Protein AF-A0A0B2R3P7-F1 (afdb_monomer)

pLDDT: mean 74.91, std 16.56, range [43.56, 97.25]

Sequence (76 aa):
MFPTISSRKKKVVLARDDIEGIQFLYGSNPNFNGSTATSAPERDASDGGRCLTCVGPSSGVFTLLTFAFAHFALLI

Secondary structure (DSSP, 8-state):
--SSPPPP-SS----HHHHHHHHHHH---TT--------------------TT-----HHHHHHHHHHHHHHHT--

Foldseek 3Di:
DDPDDDPDDPDDFDDPCRQVVVCVVVNDDPPDPVDGDDPDPPPPPPVPDPPPPPPPPCPPVVVVVVVVVVVVVVVD

Solvent-accessible surface area (backbone atoms only — not comparable to full-atom values): 5334 Å² total; per-residue (Å²): 118,74,100,66,88,70,81,92,62,98,71,87,68,71,52,69,64,47,55,50,56,51,26,72,75,74,48,74,64,92,84,65,80,82,80,60,70,77,83,66,85,76,80,77,82,68,91,73,71,84,61,93,72,71,77,58,82,72,59,69,65,56,50,52,53,52,51,53,50,54,54,55,66,74,73,112

Organism: Glycine soja (NCBI:txid3848)

Mean predicted aligned error: 17.23 Å

Structure (mmCIF, N/CA/C/O backbone):
data_AF-A0A0B2R3P7-F1
#
_entry.id   AF-A0A0B2R3P7-F1
#
loop_
_atom_site.group_PDB
_atom_site.id
_atom_site.type_symbol
_atom_site.label_atom_id
_atom_site.label_alt_id
_atom_site.label_comp_id
_atom_site.label_asym_id
_atom_site.label_entity_id
_atom_site.label_seq_id
_atom_site.pdbx_PDB_ins_code
_atom_site.Cartn_x
_atom_site.Cartn_y
_atom_site.Cartn_z
_atom_site.occupancy
_atom_site.B_iso_or_equiv
_atom_site.auth_seq_id
_atom_site.auth_comp_id
_atom_site.auth_asym_id
_atom_site.auth_atom_id
_atom_site.pdbx_PDB_model_num
ATOM 1 N N . MET A 1 1 ? 5.911 3.956 2.044 1.00 83.31 1 MET A N 1
A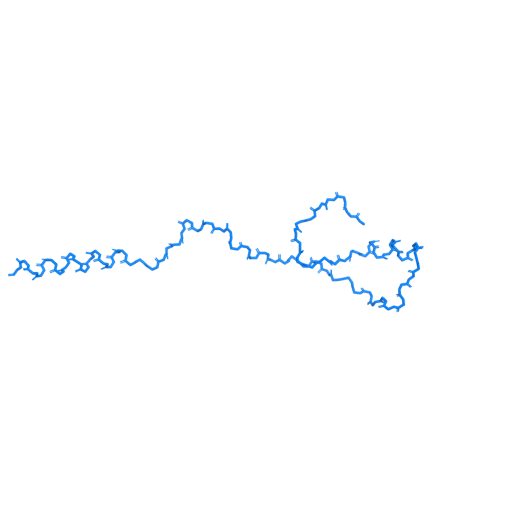TOM 2 C CA . MET A 1 1 ? 6.469 4.201 3.394 1.00 83.31 1 MET A CA 1
ATOM 3 C C . MET A 1 1 ? 5.856 5.453 4.006 1.00 83.31 1 MET A C 1
ATOM 5 O O . MET A 1 1 ? 5.733 6.457 3.310 1.00 83.31 1 MET A O 1
ATOM 9 N N . PHE A 1 2 ? 5.470 5.416 5.288 1.00 89.94 2 PHE A N 1
ATOM 10 C CA . PHE A 1 2 ? 4.743 6.517 5.938 1.00 89.94 2 PHE A CA 1
ATOM 11 C C . PHE A 1 2 ? 5.608 7.244 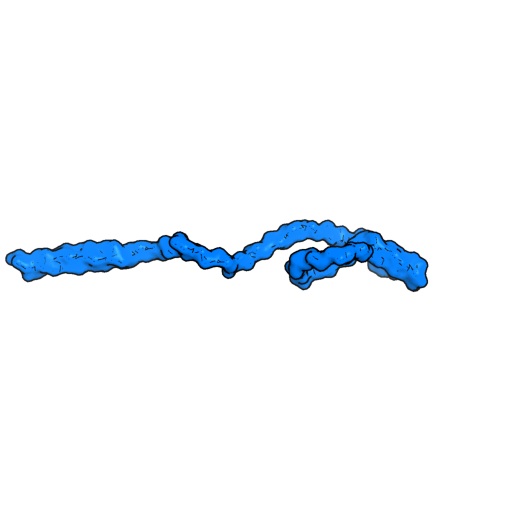6.989 1.00 89.94 2 PHE A C 1
ATOM 13 O O . PHE A 1 2 ? 6.261 6.576 7.790 1.00 89.94 2 PHE A O 1
ATOM 20 N N . PRO A 1 3 ? 5.625 8.592 7.022 1.00 89.75 3 PRO A N 1
ATOM 21 C CA . PRO A 1 3 ? 6.556 9.365 7.853 1.00 89.75 3 PRO A CA 1
ATOM 22 C C . PRO A 1 3 ? 6.180 9.427 9.342 1.00 89.75 3 PRO A C 1
ATOM 24 O O . PRO A 1 3 ? 6.909 10.024 10.130 1.00 89.75 3 PRO A O 1
ATOM 27 N N . THR A 1 4 ? 5.059 8.829 9.753 1.00 91.44 4 THR A N 1
ATOM 28 C CA . THR A 1 4 ? 4.637 8.785 11.160 1.00 91.44 4 THR A CA 1
ATOM 29 C C . THR A 1 4 ? 4.644 7.361 11.693 1.00 91.44 4 THR A C 1
ATOM 31 O O . THR A 1 4 ? 4.134 6.443 11.049 1.00 91.44 4 THR A O 1
ATOM 34 N N . ILE A 1 5 ? 5.133 7.191 12.918 1.00 87.56 5 ILE A N 1
ATOM 35 C CA . ILE A 1 5 ? 5.128 5.903 13.610 1.00 87.56 5 ILE A CA 1
ATOM 36 C C . ILE A 1 5 ? 3.708 5.615 14.105 1.00 87.56 5 ILE A C 1
ATOM 38 O O . ILE A 1 5 ? 3.178 6.336 14.948 1.00 87.56 5 ILE A O 1
ATOM 42 N N . SER A 1 6 ? 3.083 4.556 13.588 1.00 84.69 6 SER A N 1
ATOM 43 C CA . SER A 1 6 ? 1.809 4.072 14.127 1.00 84.69 6 SER A CA 1
ATOM 44 C C . SER A 1 6 ? 2.012 3.396 15.484 1.00 84.69 6 SER A C 1
ATOM 46 O O . SER A 1 6 ? 3.095 2.870 15.748 1.00 84.69 6 SER A O 1
ATOM 48 N N . SER A 1 7 ? 0.956 3.306 16.297 1.00 87.94 7 SER A N 1
ATOM 49 C CA . SER A 1 7 ? 0.950 2.496 17.522 1.00 87.94 7 SER A CA 1
ATOM 50 C C . SER A 1 7 ? 1.526 1.094 17.290 1.00 87.94 7 SER A C 1
ATOM 52 O O . SER A 1 7 ? 1.383 0.518 16.204 1.00 87.94 7 SER A O 1
ATOM 54 N N . ARG A 1 8 ? 2.189 0.550 18.316 1.00 83.69 8 ARG A N 1
ATOM 55 C CA . ARG A 1 8 ? 2.837 -0.766 18.267 1.00 83.69 8 ARG A CA 1
ATOM 56 C C . ARG A 1 8 ? 1.824 -1.834 17.838 1.00 83.69 8 ARG A C 1
ATOM 58 O O . ARG A 1 8 ? 0.808 -1.995 18.495 1.00 83.69 8 ARG A O 1
ATOM 65 N N . LYS A 1 9 ? 2.144 -2.596 16.788 1.00 83.50 9 LYS A N 1
ATOM 66 C CA . LYS A 1 9 ? 1.408 -3.812 16.400 1.00 83.50 9 LYS A CA 1
ATOM 67 C C . LYS A 1 9 ? 2.251 -5.045 16.699 1.00 83.50 9 LYS A C 1
ATOM 69 O O . LYS A 1 9 ? 3.472 -5.000 16.536 1.00 83.50 9 LYS A O 1
ATOM 74 N N . LYS A 1 10 ? 1.619 -6.154 17.100 1.00 82.94 10 LYS A N 1
ATOM 75 C CA . LYS A 1 10 ? 2.319 -7.434 17.325 1.00 82.94 10 LYS A CA 1
ATOM 76 C C . LYS A 1 10 ? 2.852 -8.022 16.014 1.00 82.94 10 LYS A C 1
ATOM 78 O O . LYS A 1 10 ? 3.910 -8.646 16.007 1.00 82.94 10 LYS A O 1
ATOM 83 N N . LYS A 1 11 ? 2.135 -7.798 14.909 1.00 86.12 11 LYS A N 1
ATOM 84 C CA . LYS A 1 11 ? 2.533 -8.181 13.551 1.00 86.12 11 LYS A CA 1
ATOM 85 C C . LYS A 1 11 ? 2.414 -6.974 12.622 1.00 86.12 11 LYS A C 1
ATOM 87 O O . LYS A 1 11 ? 1.344 -6.384 12.503 1.00 86.12 11 LYS A O 1
A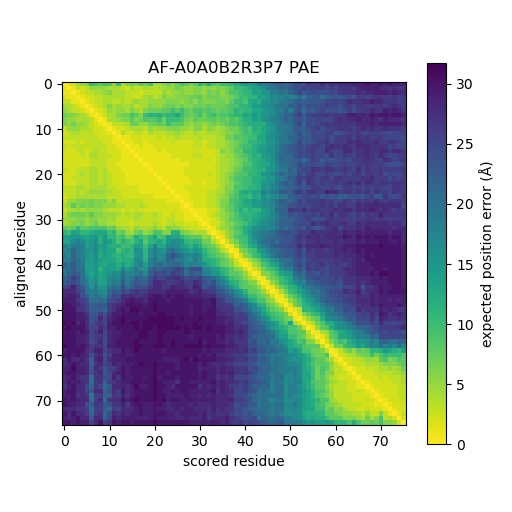TOM 92 N N . VAL A 1 12 ? 3.507 -6.624 11.949 1.00 86.38 12 VAL A N 1
ATOM 93 C CA . VAL A 1 12 ? 3.518 -5.570 10.927 1.00 86.38 12 VAL A CA 1
ATOM 94 C C . VAL A 1 12 ? 3.344 -6.216 9.560 1.00 86.38 12 VAL A C 1
ATOM 96 O O . VAL A 1 12 ? 4.032 -7.178 9.221 1.00 86.38 12 VAL A O 1
ATOM 99 N N . VAL A 1 13 ? 2.393 -5.701 8.791 1.00 89.12 13 VAL A N 1
ATOM 100 C CA . VAL A 1 13 ? 2.145 -6.097 7.405 1.00 89.12 13 VAL A CA 1
ATOM 101 C C . VAL A 1 13 ? 2.627 -4.955 6.522 1.00 89.12 13 VAL A C 1
ATOM 103 O O . VAL A 1 13 ? 2.331 -3.799 6.815 1.00 89.12 13 VAL A O 1
ATOM 106 N N . LEU A 1 14 ? 3.377 -5.276 5.467 1.00 89.50 14 LEU A N 1
ATOM 107 C CA . LEU A 1 14 ? 3.863 -4.278 4.517 1.00 89.50 14 LEU A CA 1
ATOM 108 C C . LEU A 1 14 ? 2.700 -3.685 3.716 1.00 89.50 14 LEU A C 1
ATOM 110 O O . LEU A 1 14 ? 1.792 -4.415 3.298 1.00 89.50 14 LEU A O 1
ATOM 114 N N . ALA A 1 15 ? 2.730 -2.371 3.496 1.00 90.31 15 ALA A N 1
ATOM 115 C CA . ALA A 1 15 ? 1.758 -1.717 2.636 1.00 90.31 15 ALA A CA 1
ATOM 116 C C . ALA A 1 15 ? 2.017 -2.067 1.163 1.00 90.31 15 ALA A C 1
ATOM 118 O O . ALA A 1 15 ? 3.109 -2.495 0.786 1.00 90.31 15 ALA A O 1
ATOM 119 N N . ARG A 1 16 ? 1.001 -1.871 0.315 1.00 91.44 16 ARG A N 1
ATOM 120 C CA . ARG A 1 16 ? 1.124 -2.117 -1.131 1.00 91.44 16 ARG A CA 1
ATOM 121 C C . ARG A 1 16 ? 2.209 -1.237 -1.751 1.00 91.44 16 ARG A C 1
ATOM 123 O O . ARG A 1 16 ? 3.030 -1.753 -2.495 1.00 91.44 16 ARG A O 1
ATOM 130 N N . ASP A 1 17 ? 2.259 0.041 -1.368 1.00 93.31 17 ASP A N 1
ATOM 131 C CA . ASP A 1 17 ? 3.267 0.982 -1.871 1.00 93.31 17 ASP A CA 1
ATOM 132 C C . ASP A 1 17 ? 4.704 0.561 -1.515 1.00 93.31 17 ASP A C 1
ATOM 134 O O . ASP A 1 17 ? 5.598 0.649 -2.355 1.00 93.31 17 ASP A O 1
ATOM 138 N N . ASP A 1 18 ? 4.916 0.021 -0.311 1.00 93.00 18 ASP A N 1
ATOM 139 C CA . ASP A 1 18 ? 6.225 -0.444 0.146 1.00 93.00 18 ASP A CA 1
ATOM 140 C C . ASP A 1 18 ? 6.672 -1.668 -0.665 1.00 93.00 18 ASP A C 1
ATOM 142 O O . ASP A 1 18 ? 7.828 -1.776 -1.073 1.00 93.00 18 ASP A O 1
ATOM 146 N N . ILE A 1 19 ? 5.738 -2.585 -0.926 1.00 93.44 19 ILE A N 1
ATOM 147 C CA . ILE A 1 19 ? 5.971 -3.807 -1.700 1.00 93.44 19 ILE A CA 1
ATOM 148 C C . ILE A 1 19 ? 6.242 -3.494 -3.179 1.00 93.44 19 ILE A C 1
ATOM 150 O O . ILE A 1 19 ? 7.10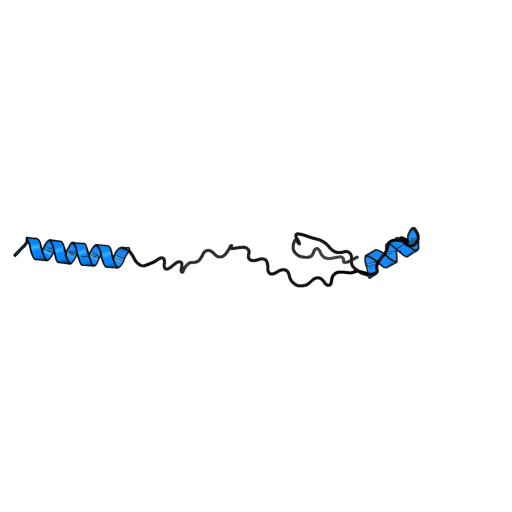7 -4.123 -3.790 1.00 93.44 19 ILE A O 1
ATOM 154 N N . GLU A 1 20 ? 5.504 -2.559 -3.771 1.00 93.62 20 GLU A N 1
ATOM 155 C CA . GLU A 1 20 ? 5.692 -2.149 -5.166 1.00 93.62 20 GLU A CA 1
ATOM 156 C C . GLU A 1 20 ? 7.012 -1.396 -5.344 1.00 93.62 20 GLU A C 1
ATOM 158 O O . GLU A 1 20 ? 7.775 -1.703 -6.262 1.00 93.62 20 GLU A O 1
ATOM 163 N N . GLY A 1 21 ? 7.333 -0.478 -4.427 1.00 95.00 21 GLY A N 1
ATOM 164 C CA . GLY A 1 21 ? 8.564 0.308 -4.483 1.00 95.00 21 GLY A CA 1
ATOM 165 C C . GLY A 1 21 ? 9.825 -0.556 -4.455 1.00 95.00 21 GLY A C 1
ATOM 166 O O . GLY A 1 21 ? 10.729 -0.362 -5.268 1.00 95.00 21 GLY A O 1
ATOM 167 N N . ILE A 1 22 ? 9.885 -1.558 -3.572 1.00 95.06 22 ILE A N 1
ATOM 168 C CA . ILE A 1 22 ? 11.050 -2.456 -3.505 1.00 95.06 22 ILE A CA 1
ATOM 169 C C . ILE A 1 22 ? 11.122 -3.410 -4.702 1.00 95.06 22 ILE A C 1
ATOM 171 O O . ILE A 1 22 ? 12.221 -3.686 -5.183 1.00 95.06 22 ILE A O 1
ATOM 175 N N . GLN A 1 23 ? 9.981 -3.890 -5.211 1.00 95.94 23 GLN A N 1
ATOM 176 C CA . GLN A 1 23 ? 9.964 -4.803 -6.361 1.00 95.94 23 GLN A CA 1
ATOM 177 C C . GLN A 1 23 ? 10.332 -4.086 -7.657 1.00 95.94 23 GLN A C 1
ATOM 179 O O . GLN A 1 23 ? 10.943 -4.690 -8.533 1.00 95.94 23 GLN A O 1
ATOM 184 N N . PHE A 1 24 ? 10.020 -2.796 -7.767 1.00 96.06 24 PHE A N 1
ATOM 185 C CA . PHE A 1 24 ? 10.497 -1.969 -8.869 1.00 96.06 24 PHE A CA 1
ATOM 186 C C . PHE A 1 24 ? 12.032 -1.881 -8.898 1.00 96.06 24 PHE A C 1
ATOM 188 O O . PHE A 1 24 ? 12.628 -1.921 -9.969 1.00 96.06 24 PHE A O 1
ATOM 195 N N . LEU A 1 25 ? 12.677 -1.799 -7.729 1.00 97.25 25 LEU A N 1
ATOM 196 C CA . LEU A 1 25 ? 14.133 -1.647 -7.630 1.00 97.25 25 LEU A CA 1
ATOM 197 C C . LEU A 1 25 ? 14.900 -2.960 -7.798 1.00 97.25 25 LEU A C 1
ATOM 199 O O . LEU A 1 25 ? 15.950 -2.978 -8.436 1.00 97.25 25 LEU A O 1
ATOM 203 N N . TYR A 1 26 ? 14.402 -4.043 -7.206 1.00 96.81 26 TYR A N 1
ATOM 204 C CA . TYR A 1 26 ? 15.144 -5.306 -7.106 1.00 96.81 26 TYR A CA 1
ATOM 205 C C . TYR A 1 26 ? 14.513 -6.459 -7.890 1.00 96.81 26 TYR A C 1
ATOM 207 O O . TYR A 1 26 ? 15.038 -7.571 -7.884 1.00 96.81 26 TYR A O 1
ATOM 215 N N . GLY A 1 27 ? 13.414 -6.193 -8.592 1.00 96.00 27 GLY A N 1
ATOM 216 C CA . GLY A 1 27 ? 12.648 -7.194 -9.316 1.00 96.00 27 GLY A CA 1
ATOM 217 C C . GLY A 1 27 ? 11.551 -7.836 -8.468 1.00 96.00 27 GLY A C 1
ATOM 218 O O . GLY A 1 27 ? 11.546 -7.796 -7.234 1.00 96.00 27 GLY A O 1
ATOM 219 N N . SER A 1 28 ? 10.584 -8.434 -9.161 1.00 94.31 28 SER A N 1
ATOM 220 C CA . SER A 1 28 ? 9.435 -9.073 -8.529 1.00 94.31 28 SER A CA 1
ATOM 221 C C . SER A 1 28 ? 9.803 -10.402 -7.879 1.00 94.31 28 SER A C 1
ATOM 223 O O . SER A 1 28 ? 10.511 -11.223 -8.461 1.00 94.31 28 SER A O 1
ATOM 225 N N . ASN A 1 29 ? 9.257 -10.654 -6.688 1.00 93.06 29 ASN A N 1
ATOM 226 C CA . ASN A 1 29 ? 9.354 -11.969 -6.063 1.00 93.06 29 ASN A CA 1
ATOM 227 C C . ASN A 1 29 ? 8.382 -12.934 -6.773 1.00 93.06 29 ASN A C 1
ATOM 229 O O . ASN A 1 29 ? 7.173 -12.718 -6.685 1.00 93.06 29 ASN A O 1
ATOM 233 N N . PRO A 1 30 ? 8.850 -14.022 -7.413 1.00 94.31 30 PRO A N 1
ATOM 234 C CA . PRO A 1 30 ? 7.972 -14.969 -8.109 1.00 94.31 30 PRO A CA 1
ATOM 235 C C . PRO A 1 30 ? 7.001 -15.703 -7.170 1.00 94.31 30 PRO A C 1
ATOM 237 O O . PRO A 1 30 ? 5.991 -16.229 -7.622 1.00 94.31 30 PRO A O 1
ATOM 240 N N . ASN A 1 31 ? 7.271 -15.714 -5.861 1.00 94.31 31 ASN A N 1
ATOM 241 C CA . ASN A 1 31 ? 6.386 -16.289 -4.843 1.00 94.31 31 ASN A CA 1
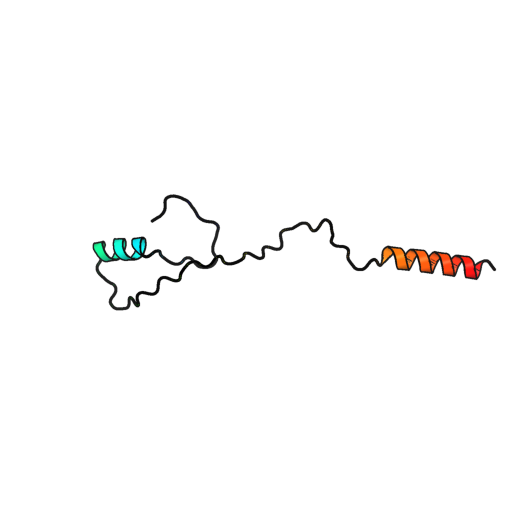ATOM 242 C C . ASN A 1 31 ? 5.415 -15.260 -4.239 1.00 94.31 31 ASN A C 1
ATOM 244 O O . ASN A 1 31 ? 4.750 -15.540 -3.238 1.00 94.31 31 ASN A O 1
ATOM 248 N N . PHE A 1 32 ? 5.363 -14.041 -4.778 1.00 90.81 32 PHE A N 1
ATOM 249 C CA . PHE A 1 32 ? 4.462 -13.016 -4.278 1.00 90.81 32 PHE A CA 1
ATOM 250 C C . PHE A 1 32 ? 3.008 -13.373 -4.605 1.00 90.81 32 PHE A C 1
ATOM 252 O O . PHE A 1 32 ? 2.611 -13.445 -5.762 1.00 90.81 32 PHE A O 1
ATOM 259 N N . ASN A 1 33 ? 2.196 -13.572 -3.566 1.00 88.94 33 ASN A N 1
ATOM 260 C CA . ASN A 1 33 ? 0.797 -13.992 -3.695 1.00 88.94 33 ASN A CA 1
ATOM 261 C C . ASN A 1 33 ? -0.213 -12.828 -3.625 1.00 88.94 33 ASN A C 1
ATOM 263 O O . ASN A 1 33 ? -1.411 -13.064 -3.498 1.00 88.94 33 ASN A O 1
ATOM 267 N N . GLY A 1 34 ? 0.248 -11.572 -3.636 1.00 80.69 34 GLY A N 1
ATOM 268 C CA . GLY A 1 34 ? -0.628 -10.394 -3.590 1.00 80.69 34 GLY A CA 1
ATOM 269 C C . GLY A 1 34 ? -1.304 -10.118 -2.240 1.00 80.69 34 GLY A C 1
ATOM 270 O O . GLY A 1 34 ? -2.092 -9.174 -2.141 1.00 80.69 34 GLY A O 1
ATOM 271 N N . SER A 1 35 ? -1.017 -10.899 -1.194 1.00 72.81 35 SER A N 1
ATOM 272 C CA . SER A 1 35 ? -1.672 -10.755 0.109 1.00 72.81 35 SER A CA 1
ATOM 273 C C . SER A 1 35 ? -1.094 -9.583 0.902 1.00 72.81 35 SER A C 1
ATOM 275 O O . SER A 1 35 ? -0.154 -9.738 1.680 1.00 72.81 35 SER A O 1
ATOM 277 N N . THR A 1 36 ? -1.697 -8.404 0.769 1.00 66.50 36 THR A N 1
ATOM 278 C CA . THR A 1 36 ? -1.598 -7.356 1.792 1.00 66.50 36 THR A CA 1
ATOM 279 C C . THR A 1 36 ? -2.735 -7.542 2.778 1.00 66.50 36 THR A C 1
ATOM 281 O O . THR A 1 36 ? -3.887 -7.268 2.449 1.00 66.50 36 THR A O 1
ATOM 284 N N . ALA A 1 37 ? -2.431 -8.033 3.979 1.00 61.19 37 ALA A N 1
ATOM 285 C CA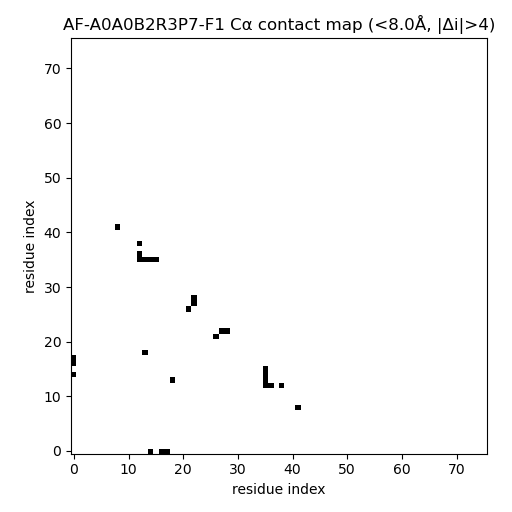 . ALA A 1 37 ? -3.414 -8.059 5.052 1.00 61.19 37 ALA A CA 1
ATOM 286 C C . ALA A 1 37 ? -3.835 -6.619 5.381 1.00 61.19 37 ALA A C 1
ATOM 288 O O . ALA A 1 37 ? -3.026 -5.795 5.812 1.00 61.19 37 ALA A O 1
ATOM 289 N N . THR A 1 38 ? -5.114 -6.321 5.155 1.00 56.00 38 THR A N 1
ATOM 290 C CA . THR A 1 38 ? -5.752 -5.095 5.623 1.00 56.00 38 THR A CA 1
ATOM 291 C C . THR A 1 38 ? -5.508 -5.008 7.122 1.00 56.00 38 THR A C 1
ATOM 293 O O . THR A 1 38 ? -5.854 -5.932 7.858 1.00 56.00 38 THR A O 1
ATOM 296 N N . SER A 1 39 ? -4.863 -3.932 7.572 1.00 56.81 39 SER A N 1
ATOM 297 C CA . SER A 1 39 ? -4.649 -3.680 8.996 1.00 56.81 39 SER A CA 1
ATOM 298 C C . SER A 1 39 ? -6.010 -3.442 9.648 1.00 56.81 39 SER A C 1
ATOM 300 O O . SER A 1 39 ? -6.463 -2.305 9.743 1.00 56.81 39 SER A O 1
ATOM 302 N N . ALA A 1 40 ? -6.705 -4.507 10.046 1.00 55.62 40 ALA A N 1
ATOM 303 C CA . ALA A 1 40 ? -7.827 -4.378 10.956 1.00 55.62 40 ALA A CA 1
ATOM 304 C C . ALA A 1 40 ? -7.288 -3.776 12.264 1.00 55.62 40 ALA A C 1
ATOM 306 O O . ALA A 1 40 ? -6.161 -4.101 12.658 1.00 55.62 40 ALA A O 1
ATOM 307 N N . PRO A 1 41 ? -8.039 -2.893 12.936 1.00 55.72 41 PRO A N 1
ATOM 308 C CA . PRO A 1 41 ? -7.669 -2.465 14.272 1.00 55.72 41 PRO A CA 1
ATOM 309 C C . PRO A 1 41 ? -7.683 -3.701 15.179 1.00 55.72 41 PRO A C 1
ATOM 311 O O . PRO A 1 41 ? -8.746 -4.198 15.555 1.00 55.72 41 PRO A O 1
ATOM 314 N N . GLU A 1 42 ? -6.501 -4.228 15.501 1.00 58.66 42 GLU A N 1
ATOM 315 C CA . GLU A 1 42 ? -6.340 -5.117 16.644 1.00 58.66 42 GLU A CA 1
ATOM 316 C C . GLU A 1 42 ? -6.771 -4.293 17.861 1.00 58.66 42 GLU A C 1
ATOM 318 O O . GLU A 1 42 ? -6.152 -3.285 18.201 1.00 58.66 42 GLU A O 1
ATOM 323 N N . ARG A 1 43 ? -7.916 -4.651 18.456 1.00 58.38 43 ARG A N 1
ATOM 324 C CA . ARG A 1 43 ? -8.314 -4.116 19.756 1.00 58.38 43 ARG A CA 1
ATOM 325 C C . ARG A 1 43 ? -7.269 -4.592 20.753 1.00 58.38 43 ARG A C 1
ATOM 327 O O . ARG A 1 43 ? -7.338 -5.726 21.221 1.00 58.38 43 ARG A O 1
ATOM 334 N N . ASP A 1 44 ? -6.319 -3.722 21.064 1.00 52.66 44 ASP A N 1
ATOM 335 C CA . ASP A 1 44 ? -5.479 -3.855 22.242 1.00 52.66 44 ASP A CA 1
ATOM 336 C C . ASP A 1 44 ? -6.401 -3.805 23.466 1.00 52.66 44 ASP A C 1
ATOM 338 O O . ASP A 1 44 ? -6.725 -2.739 23.988 1.00 52.66 44 ASP A O 1
ATOM 342 N N . ALA A 1 45 ? -6.854 -4.967 23.935 1.00 55.84 45 ALA A N 1
ATOM 343 C CA . ALA A 1 45 ? -7.309 -5.122 25.309 1.00 55.84 45 ALA A CA 1
ATOM 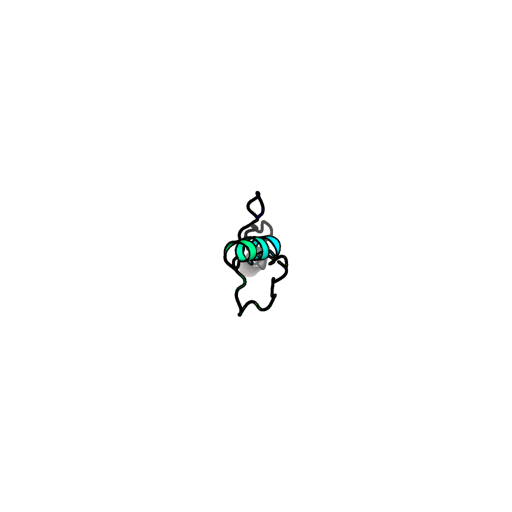344 C C . ALA A 1 45 ? -6.065 -5.078 26.208 1.00 55.84 45 ALA A C 1
ATOM 346 O O . ALA A 1 45 ? -5.643 -6.082 26.776 1.00 55.84 45 ALA A O 1
ATOM 347 N N . SER A 1 46 ? -5.421 -3.913 26.272 1.00 51.66 46 SER A N 1
ATOM 348 C CA . SER A 1 46 ? -4.519 -3.605 27.369 1.00 51.66 46 SER A CA 1
ATOM 349 C C . SER A 1 46 ? -5.415 -3.293 28.556 1.00 51.66 46 SER A C 1
ATOM 351 O O . SER A 1 46 ? -6.037 -2.231 28.618 1.00 51.66 46 SER A O 1
ATOM 353 N N . ASP A 1 47 ? -5.538 -4.264 29.454 1.00 57.94 47 ASP A N 1
ATOM 354 C CA . ASP A 1 47 ? -6.104 -4.090 30.785 1.00 57.94 47 ASP A CA 1
ATOM 355 C C . ASP A 1 47 ? -5.199 -3.120 31.567 1.00 57.94 47 ASP A C 1
ATOM 357 O O . ASP A 1 47 ? -4.284 -3.495 32.293 1.00 57.94 47 ASP A O 1
ATOM 361 N N . GLY A 1 48 ? -5.365 -1.834 31.270 1.00 55.47 48 GLY A N 1
ATOM 362 C CA . GLY A 1 48 ? -4.604 -0.713 31.819 1.00 55.47 48 GLY A CA 1
ATOM 363 C C . GLY A 1 48 ? -5.516 0.355 32.413 1.00 55.47 48 GLY A C 1
ATOM 364 O O . GLY A 1 48 ? -5.094 1.490 32.626 1.00 55.47 48 GLY A O 1
ATOM 365 N N . GLY A 1 49 ? -6.779 0.014 32.667 1.00 43.56 49 GLY A N 1
ATOM 366 C CA . GLY A 1 49 ? -7.694 0.855 33.414 1.00 43.56 49 GLY A CA 1
ATOM 367 C C . GLY A 1 49 ? -7.578 0.510 34.886 1.00 43.56 49 GLY A C 1
ATOM 368 O O . GLY A 1 49 ? -8.084 -0.521 35.316 1.00 43.56 49 GLY A O 1
ATOM 369 N N . ARG A 1 50 ? -6.961 1.387 35.683 1.00 54.66 50 ARG A N 1
ATOM 370 C CA . ARG A 1 50 ? -7.217 1.423 37.127 1.00 54.66 50 ARG A CA 1
ATOM 371 C C . ARG A 1 50 ? -8.725 1.563 37.307 1.00 54.66 50 ARG A C 1
ATOM 373 O O . ARG A 1 50 ? -9.267 2.662 37.217 1.00 54.66 50 ARG A O 1
ATOM 380 N N . CYS A 1 51 ? -9.392 0.436 37.506 1.00 44.97 51 CYS A N 1
ATOM 381 C CA . CYS A 1 51 ? -10.807 0.384 37.772 1.00 44.97 51 CYS A CA 1
ATOM 382 C C . CYS A 1 51 ? -11.014 0.986 39.163 1.00 44.97 51 CYS A C 1
ATOM 384 O O . CYS A 1 51 ? -10.910 0.298 40.174 1.00 44.97 51 CYS A O 1
ATOM 386 N N . LEU A 1 52 ? -11.301 2.290 39.215 1.00 54.09 52 LEU A N 1
ATOM 387 C CA . LEU A 1 52 ? -11.825 2.954 40.414 1.00 54.09 52 LEU A CA 1
ATOM 388 C C . LEU A 1 52 ? -13.226 2.431 40.801 1.00 54.09 52 LEU A C 1
ATOM 390 O O . LEU A 1 52 ? -13.824 2.905 41.759 1.00 54.09 52 LEU A O 1
ATOM 394 N N . THR A 1 53 ? -13.733 1.436 40.074 1.00 47.50 53 THR A N 1
ATOM 395 C CA . THR A 1 53 ? -14.965 0.701 40.340 1.00 47.50 53 THR A CA 1
ATOM 396 C C . THR A 1 53 ? -14.737 -0.804 40.195 1.00 47.50 53 THR A C 1
ATOM 398 O O . THR A 1 53 ? -15.544 -1.497 39.578 1.00 47.50 53 THR A O 1
ATOM 401 N N . CYS A 1 54 ? -13.651 -1.360 40.746 1.00 45.84 54 CYS A N 1
ATOM 402 C CA . CYS A 1 54 ? -13.691 -2.773 41.115 1.00 45.84 54 CYS A CA 1
ATOM 403 C C . CYS A 1 54 ? -14.543 -2.867 42.384 1.00 45.84 54 CYS A C 1
ATOM 405 O O . CYS A 1 54 ? -14.055 -3.009 43.502 1.00 45.84 54 CYS A O 1
ATOM 407 N N . VAL A 1 55 ? -15.861 -2.750 42.214 1.00 52.03 55 VAL A N 1
ATOM 408 C CA . VAL A 1 55 ? -16.799 -3.262 43.209 1.00 52.03 55 VAL A CA 1
ATOM 409 C C . VAL A 1 55 ? -16.661 -4.780 43.128 1.00 52.03 55 VAL A C 1
ATOM 411 O O . VAL A 1 55 ? -17.434 -5.470 42.470 1.00 52.03 55 VAL A O 1
ATOM 414 N N . GLY A 1 56 ? -15.585 -5.296 43.729 1.00 53.78 56 GLY A N 1
ATOM 415 C CA . GLY A 1 56 ? -15.509 -6.688 44.129 1.00 53.78 56 GLY A CA 1
ATOM 416 C C . GLY A 1 56 ? -16.733 -6.999 44.991 1.00 53.78 56 GLY A C 1
ATOM 417 O O . GLY A 1 56 ? -17.299 -6.077 45.593 1.00 53.78 56 GLY A O 1
ATOM 418 N N . PRO A 1 57 ? -17.181 -8.264 45.033 1.00 54.75 57 PRO A N 1
ATOM 419 C CA . PRO A 1 57 ? -18.352 -8.637 45.807 1.00 54.75 57 PRO A CA 1
ATOM 420 C C . PRO A 1 57 ? -18.172 -8.095 47.221 1.00 54.75 57 PRO A C 1
ATOM 422 O O . PRO A 1 57 ? -17.162 -8.346 47.878 1.00 54.75 57 PRO A O 1
ATOM 425 N N . SER A 1 58 ? -19.120 -7.256 47.620 1.00 59.28 58 SER A N 1
ATOM 426 C CA . SER A 1 58 ? -19.133 -6.473 48.843 1.00 59.28 58 SER A CA 1
ATOM 427 C C . SER A 1 58 ? -19.126 -7.395 50.064 1.00 59.28 58 SER A C 1
ATOM 429 O O . SER A 1 58 ? -20.164 -7.674 50.659 1.00 59.28 58 SER A O 1
ATOM 431 N N . SER A 1 59 ? -17.951 -7.894 50.438 1.00 55.75 59 SER A N 1
ATOM 432 C CA . SER A 1 59 ? -17.759 -8.749 51.609 1.00 55.75 59 SER A CA 1
ATOM 433 C C . SER A 1 59 ? -17.724 -7.940 52.907 1.00 55.75 59 SER A C 1
ATOM 435 O O . SER A 1 59 ? -18.002 -8.488 53.965 1.00 55.75 59 SER A O 1
ATOM 437 N N . GLY A 1 60 ? -17.461 -6.630 52.845 1.00 56.88 60 GLY A N 1
ATOM 438 C CA . GLY A 1 60 ? -17.380 -5.767 54.031 1.00 56.88 60 GLY A CA 1
ATOM 439 C C . GLY A 1 60 ? -18.726 -5.456 54.697 1.00 56.88 60 GLY A C 1
ATOM 440 O O . GLY A 1 60 ? -18.810 -5.365 55.916 1.00 56.88 60 GLY A O 1
ATOM 441 N N . VAL A 1 61 ? -19.806 -5.321 53.920 1.00 59.53 61 VAL A N 1
ATOM 442 C CA . VAL A 1 61 ? -21.139 -5.033 54.488 1.00 59.53 61 VAL A CA 1
ATOM 443 C C . VAL A 1 61 ? -21.767 -6.272 55.125 1.00 59.53 61 VAL A C 1
ATOM 445 O O . VAL A 1 61 ? -22.437 -6.170 56.150 1.00 59.53 61 VAL A O 1
ATOM 448 N N . PHE A 1 62 ? -21.499 -7.454 54.565 1.00 59.34 62 PHE A N 1
ATOM 449 C CA . PHE A 1 62 ? -22.016 -8.717 55.090 1.00 59.34 62 PHE A CA 1
ATOM 450 C C . PHE A 1 62 ? -21.309 -9.124 56.392 1.00 59.34 62 PHE A C 1
ATOM 452 O O . PHE A 1 62 ? -21.947 -9.627 57.317 1.00 59.34 62 PHE A O 1
ATOM 459 N N . THR A 1 63 ? -20.004 -8.857 56.511 1.00 64.19 63 THR A N 1
ATOM 460 C CA . THR A 1 63 ? -19.249 -9.146 57.739 1.00 64.19 63 THR A CA 1
ATOM 461 C C . THR A 1 63 ? -19.645 -8.227 58.891 1.00 64.19 63 THR A C 1
ATOM 463 O O . THR A 1 63 ? -19.831 -8.712 60.000 1.00 64.19 63 THR A O 1
ATOM 466 N N . LEU A 1 64 ? -19.869 -6.931 58.652 1.00 66.12 64 LEU A N 1
ATOM 467 C CA . LEU A 1 64 ? -20.315 -6.019 59.714 1.00 66.12 64 LEU A CA 1
ATOM 468 C C . LEU A 1 64 ? -21.739 -6.321 60.201 1.00 66.12 64 LEU A C 1
ATOM 470 O O . LEU A 1 64 ? -21.985 -6.300 61.407 1.00 66.12 64 LEU A O 1
ATOM 474 N N . LEU A 1 65 ? -22.664 -6.647 59.292 1.00 73.50 65 LEU A N 1
ATOM 475 C CA . LEU A 1 65 ? -24.049 -6.958 59.658 1.00 73.50 65 LEU A CA 1
ATOM 476 C C . LEU A 1 65 ? -24.152 -8.253 60.479 1.00 73.50 65 LEU A C 1
ATOM 478 O O . LEU A 1 65 ? -24.882 -8.306 61.467 1.00 73.50 65 LEU A O 1
ATOM 482 N N . THR A 1 66 ? -23.389 -9.283 60.102 1.00 72.12 66 THR A N 1
ATOM 483 C CA . THR A 1 66 ? -23.345 -10.555 60.842 1.00 72.12 66 THR A CA 1
ATOM 484 C C . THR A 1 66 ? -22.700 -10.398 62.217 1.00 72.12 66 THR A C 1
ATOM 486 O O . THR A 1 66 ? -23.220 -10.940 63.191 1.00 72.12 66 THR A O 1
ATOM 489 N N . PHE A 1 67 ? -21.628 -9.608 62.330 1.00 77.12 67 PHE A N 1
ATOM 490 C CA . PHE A 1 67 ? -20.972 -9.357 63.615 1.00 77.12 67 PHE A CA 1
ATOM 491 C C . PHE A 1 67 ? -21.860 -8.544 64.569 1.00 77.12 67 PHE A C 1
ATOM 493 O O . PHE A 1 67 ? -21.947 -8.866 65.752 1.00 77.12 67 PHE A O 1
ATOM 500 N N . ALA A 1 68 ? -22.573 -7.536 64.056 1.00 79.19 68 ALA A N 1
ATOM 501 C CA . ALA A 1 68 ? -23.512 -6.737 64.844 1.00 79.19 68 ALA A CA 1
ATOM 502 C C . ALA A 1 68 ? -24.718 -7.563 65.327 1.00 79.19 68 ALA A C 1
ATOM 504 O O . ALA A 1 68 ? -25.105 -7.463 66.491 1.00 79.19 68 ALA A O 1
ATOM 505 N N . PHE A 1 69 ? -25.279 -8.416 64.462 1.00 81.25 69 PHE A N 1
ATOM 506 C CA . PHE A 1 69 ? -26.384 -9.305 64.826 1.00 81.25 69 PHE A CA 1
ATOM 507 C C . PHE A 1 69 ? -25.962 -10.356 65.866 1.00 81.25 69 PHE A C 1
ATOM 509 O O . PHE A 1 69 ? -26.670 -10.564 66.849 1.00 81.25 69 PHE A O 1
ATOM 516 N N . ALA A 1 70 ? -24.786 -10.973 65.700 1.00 79.25 70 ALA A N 1
ATOM 517 C CA . ALA A 1 70 ? -24.252 -11.944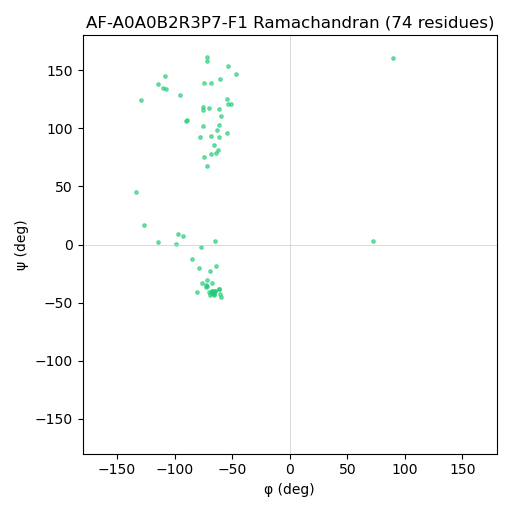 66.657 1.00 79.25 70 ALA A CA 1
ATOM 518 C C . ALA A 1 70 ? -23.931 -11.308 68.021 1.00 79.25 70 ALA A C 1
ATOM 520 O O . ALA A 1 70 ? -24.231 -11.895 69.058 1.00 79.25 70 ALA A O 1
ATOM 521 N N . HIS A 1 71 ? -23.371 -10.094 68.033 1.00 81.56 71 HIS A N 1
ATOM 522 C CA . HIS A 1 71 ? -23.102 -9.357 69.268 1.00 81.56 71 HIS A CA 1
ATOM 523 C C . HIS A 1 71 ? -24.395 -8.977 70.002 1.00 81.56 71 HIS A C 1
ATOM 525 O O . HIS A 1 71 ? -24.455 -9.067 71.225 1.00 81.56 71 HIS A O 1
ATOM 531 N N . PHE A 1 72 ? -25.441 -8.573 69.274 1.00 81.31 72 PHE A N 1
ATOM 532 C CA . PHE A 1 72 ? -26.742 -8.281 69.874 1.00 81.31 72 PHE A CA 1
ATOM 533 C C . PHE A 1 72 ? -27.396 -9.543 70.455 1.00 81.31 72 PHE A C 1
ATOM 535 O O . PHE A 1 72 ? -27.902 -9.493 71.566 1.00 81.31 72 PHE A O 1
ATOM 542 N N . ALA A 1 73 ? -27.320 -10.684 69.763 1.00 78.75 73 ALA A N 1
ATOM 543 C CA . ALA A 1 73 ? -27.901 -11.947 70.2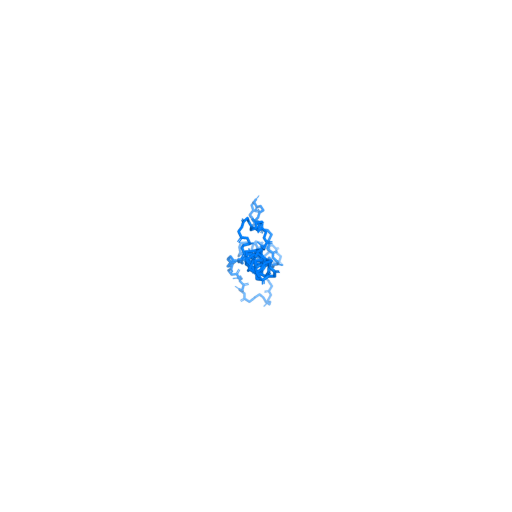25 1.00 78.75 73 ALA A CA 1
ATOM 544 C C . ALA A 1 73 ? -27.198 -12.568 71.451 1.00 78.75 73 ALA A C 1
ATOM 546 O O . ALA A 1 73 ? -27.816 -13.362 72.149 1.00 78.75 73 ALA A O 1
ATOM 547 N N . LEU A 1 74 ? -25.930 -12.228 71.716 1.00 72.06 74 LEU A N 1
ATOM 548 C CA . LEU A 1 74 ? -25.188 -12.691 72.902 1.00 72.06 74 LEU A CA 1
ATOM 549 C C . LEU A 1 74 ? -25.445 -11.821 74.150 1.00 72.06 74 LEU A C 1
ATOM 551 O O . LEU A 1 74 ? -25.035 -12.183 75.250 1.00 72.06 74 LEU A O 1
ATOM 555 N N . LEU A 1 75 ? -26.059 -10.646 73.977 1.00 75.69 75 LEU A N 1
ATOM 556 C CA . LEU A 1 75 ? -26.285 -9.671 75.049 1.00 75.69 75 LEU A CA 1
ATOM 557 C C . LEU A 1 75 ? -27.709 -9.730 75.640 1.00 75.69 75 LEU A C 1
ATOM 559 O O . LEU A 1 75 ? -28.032 -8.932 76.520 1.00 75.69 75 LEU A O 1
ATOM 563 N N . ILE A 1 76 ? -28.551 -10.637 75.139 1.00 74.38 76 ILE A N 1
ATOM 564 C CA . ILE A 1 76 ? -29.912 -10.930 75.618 1.00 74.38 76 ILE A CA 1
ATOM 565 C C . ILE A 1 76 ? -29.871 -12.284 76.323 1.00 74.38 76 ILE A C 1
ATOM 567 O O . ILE A 1 76 ? -30.513 -12.407 77.388 1.00 74.38 76 ILE A O 1
#

Radius of gyration: 29.85 Å; Cα contacts (8 Å, |Δi|>4): 14; chains: 1; bounding box: 45×26×85 Å